Protein AF-A0A1R3KBF6-F1 (afdb_monomer_lite)

InterPro domains:
  IPR013126 Heat shock protein 70 family [PF00012] (5-56)
  IPR013126 Heat shock protein 70 family [PTHR19375] (6-56)
  IPR043129 ATPase, nucleotide binding domain [SSF53067] (5-55)

Organism: NCBI:txid93759

Sequence (64 aa):
MLVEQRIINEPTAAALSYGMNKEGFIVVFVLGVRTFDVSNLEIPNGVFEVKATNGEAIDRVELF

Secondary structure (DSSP, 8-state):
---------HHHHHHHHTT--SSSEEEEEEE-SSEEEEEEEE-GGG--EEEEEEEEE-------

Radius of gyration: 14.52 Å; chains: 1; bounding box: 41×19×36 Å

Foldseek 3Di:
DDDDPDDDDPQVVVCVVVVVQDFDWDWDWDDDPFKTKIWIWGQDPSDTDTPDMDMDGHPDDPPD

Structure (mmCIF, N/CA/C/O backbone):
data_AF-A0A1R3KBF6-F1
#
_entry.id   AF-A0A1R3KBF6-F1
#
loop_
_atom_site.group_PDB
_atom_site.id
_atom_site.type_symbol
_atom_site.label_atom_id
_atom_site.label_alt_id
_atom_site.label_comp_id
_atom_site.label_asym_id
_atom_site.label_entity_id
_atom_site.label_seq_id
_atom_site.pdbx_PDB_ins_code
_atom_site.Cartn_x
_atom_site.Cartn_y
_atom_site.Cartn_z
_atom_site.occupancy
_atom_site.B_iso_or_equiv
_atom_site.auth_seq_id
_atom_site.auth_comp_id
_atom_site.auth_asym_id
_atom_site.auth_atom_id
_atom_site.pdbx_PDB_model_num
ATOM 1 N N . MET A 1 1 ? -14.416 -6.672 -23.157 1.00 43.00 1 MET A N 1
ATOM 2 C CA . MET A 1 1 ? -14.329 -5.352 -22.503 1.00 43.00 1 MET A CA 1
ATOM 3 C C . MET A 1 1 ? -14.408 -5.599 -21.007 1.00 43.00 1 MET A C 1
ATOM 5 O O . MET A 1 1 ? -15.475 -5.965 -20.536 1.00 43.00 1 MET A O 1
ATOM 9 N N . LEU A 1 2 ? -13.281 -5.554 -20.295 1.00 48.84 2 LEU A N 1
ATOM 10 C CA . LEU A 1 2 ? -13.296 -5.639 -18.833 1.00 48.84 2 LEU A CA 1
ATOM 11 C C . LEU A 1 2 ? -13.629 -4.242 -18.314 1.00 48.84 2 LEU A C 1
ATOM 13 O O . LEU A 1 2 ? -12.970 -3.276 -18.687 1.00 48.84 2 LEU A O 1
ATOM 17 N N . VAL A 1 3 ? -14.696 -4.132 -17.531 1.00 49.66 3 VAL A N 1
ATOM 18 C CA . VAL A 1 3 ? -15.042 -2.890 -16.840 1.00 49.66 3 VAL A CA 1
ATOM 19 C C . VAL A 1 3 ? -14.354 -2.968 -15.482 1.00 49.66 3 VAL A C 1
ATOM 21 O O . VAL A 1 3 ? -14.782 -3.739 -14.623 1.00 49.66 3 VAL A O 1
ATOM 24 N N . GLU A 1 4 ? -13.249 -2.247 -15.30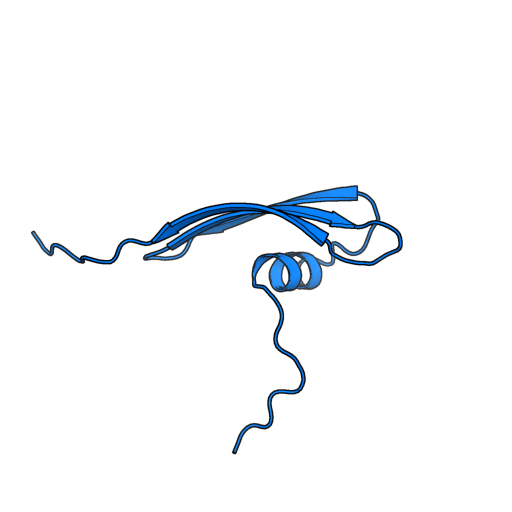3 1.00 68.69 4 GLU A N 1
ATOM 25 C CA . GLU A 1 4 ? -12.566 -2.194 -14.009 1.00 68.69 4 GLU A CA 1
ATOM 26 C C . GLU A 1 4 ? -13.412 -1.404 -13.005 1.00 68.69 4 GLU A C 1
ATOM 28 O O . GLU A 1 4 ? -13.768 -0.252 -13.238 1.00 68.69 4 GLU A O 1
ATOM 33 N N . GLN A 1 5 ? -13.769 -2.045 -11.888 1.00 84.69 5 GLN A N 1
ATOM 34 C CA . GLN A 1 5 ? -14.660 -1.469 -10.874 1.00 84.69 5 GLN A CA 1
ATOM 35 C C . GLN A 1 5 ? -13.972 -0.367 -10.050 1.00 84.69 5 GLN A C 1
ATOM 37 O O . GLN A 1 5 ? -14.632 0.572 -9.609 1.00 84.69 5 GLN A O 1
ATOM 42 N N . ARG A 1 6 ? -12.657 -0.485 -9.808 1.00 88.19 6 ARG A N 1
ATOM 43 C CA . ARG A 1 6 ? -11.865 0.477 -9.029 1.00 88.19 6 ARG A CA 1
ATOM 44 C C . ARG A 1 6 ? -10.369 0.253 -9.243 1.00 88.19 6 ARG A C 1
ATOM 46 O O . ARG A 1 6 ? -9.919 -0.887 -9.199 1.00 88.19 6 ARG A O 1
ATOM 53 N N . ILE A 1 7 ? -9.612 1.339 -9.374 1.00 91.00 7 ILE A N 1
ATOM 54 C CA . ILE A 1 7 ? -8.145 1.317 -9.314 1.00 91.00 7 ILE A CA 1
ATOM 55 C C . ILE A 1 7 ? -7.728 1.545 -7.858 1.00 91.00 7 ILE A C 1
ATOM 57 O O . ILE A 1 7 ? -8.213 2.476 -7.209 1.00 91.00 7 ILE A O 1
ATOM 61 N N . ILE A 1 8 ? -6.847 0.689 -7.347 1.00 93.25 8 ILE A N 1
ATOM 62 C CA . ILE A 1 8 ? -6.229 0.819 -6.024 1.00 93.25 8 ILE A CA 1
ATOM 63 C C . ILE A 1 8 ? -4.709 0.719 -6.168 1.00 93.25 8 ILE A C 1
ATOM 65 O O . ILE A 1 8 ? -4.203 0.060 -7.071 1.00 93.25 8 ILE A O 1
ATOM 69 N N . ASN A 1 9 ? -3.986 1.385 -5.280 1.00 93.38 9 ASN A N 1
ATOM 70 C CA . ASN A 1 9 ? -2.535 1.299 -5.159 1.00 93.38 9 ASN A CA 1
ATOM 71 C C . ASN A 1 9 ? -2.102 -0.087 -4.649 1.00 93.38 9 ASN A C 1
ATOM 73 O O . ASN A 1 9 ? -2.725 -0.657 -3.750 1.00 93.38 9 ASN A O 1
ATOM 77 N N . GLU A 1 10 ? -0.985 -0.590 -5.172 1.00 95.06 10 GLU A N 1
ATOM 78 C CA . GLU A 1 10 ? -0.372 -1.859 -4.757 1.00 95.06 10 GLU A CA 1
ATOM 79 C C . GLU A 1 10 ? -0.174 -1.991 -3.236 1.00 95.06 10 GLU A C 1
ATOM 81 O O . GLU A 1 10 ? -0.609 -3.004 -2.683 1.00 95.06 10 GLU A O 1
ATOM 86 N N . PRO A 1 11 ? 0.379 -0.993 -2.510 1.00 96.50 11 PRO A N 1
ATOM 87 C CA . PRO A 1 11 ? 0.548 -1.112 -1.063 1.00 96.50 11 PRO A CA 1
ATOM 88 C C . PRO A 1 11 ? -0.767 -1.297 -0.289 1.00 96.50 11 PRO A C 1
ATOM 90 O O . PRO A 1 11 ? -0.801 -2.037 0.694 1.00 96.50 11 PRO A O 1
ATOM 93 N N . THR A 1 12 ? -1.873 -0.689 -0.730 1.00 95.69 12 THR A N 1
ATOM 94 C CA . THR A 1 12 ? -3.188 -0.917 -0.105 1.00 95.69 12 THR A CA 1
ATOM 95 C C . THR A 1 12 ? -3.761 -2.273 -0.493 1.00 95.69 12 THR A C 1
ATOM 97 O O . THR A 1 12 ? -4.329 -2.947 0.363 1.00 95.69 12 THR A O 1
ATOM 100 N N . ALA A 1 13 ? -3.585 -2.711 -1.743 1.00 95.31 13 ALA A N 1
ATOM 101 C CA . ALA A 1 13 ? -3.979 -4.054 -2.163 1.00 95.31 13 ALA A CA 1
ATOM 102 C C . ALA A 1 13 ? -3.263 -5.133 -1.332 1.00 95.31 13 ALA A C 1
ATOM 104 O O . ALA A 1 13 ? -3.912 -6.059 -0.846 1.00 95.31 13 ALA A O 1
ATOM 105 N N . ALA A 1 14 ? -1.957 -4.965 -1.096 1.00 95.25 14 ALA A N 1
ATOM 106 C CA . ALA A 1 14 ? -1.169 -5.836 -0.232 1.00 95.25 14 ALA A CA 1
ATOM 107 C C . ALA A 1 14 ? -1.680 -5.799 1.217 1.00 95.25 14 ALA A C 1
ATOM 109 O O . ALA A 1 14 ? -1.971 -6.838 1.805 1.00 95.25 14 ALA A O 1
ATOM 110 N N . ALA A 1 15 ? -1.873 -4.615 1.803 1.00 95.38 15 ALA A N 1
ATOM 111 C CA . ALA A 1 15 ? -2.390 -4.519 3.168 1.00 95.38 15 ALA A CA 1
ATOM 112 C C . ALA A 1 15 ? -3.755 -5.227 3.319 1.00 95.38 15 ALA A C 1
ATOM 114 O O . ALA A 1 15 ? -3.963 -5.985 4.268 1.00 95.38 15 ALA A O 1
ATOM 115 N N . LEU A 1 16 ? -4.651 -5.074 2.339 1.00 94.19 16 LEU A N 1
ATOM 116 C CA . LEU A 1 16 ? -5.936 -5.774 2.301 1.00 94.19 16 LEU A CA 1
ATOM 117 C C . LEU A 1 16 ? -5.780 -7.295 2.150 1.00 94.19 16 LEU A C 1
ATOM 119 O O . LEU A 1 16 ? -6.458 -8.036 2.862 1.00 94.19 16 LEU A O 1
ATOM 123 N N . SER A 1 17 ? -4.887 -7.780 1.278 1.00 94.94 17 SER A N 1
ATOM 124 C CA . SER A 1 17 ? -4.691 -9.222 1.058 1.00 94.94 17 SER A CA 1
ATOM 125 C C . SER A 1 17 ? -4.146 -9.940 2.290 1.00 94.94 17 SER A C 1
ATOM 127 O O . SER A 1 17 ? -4.462 -11.105 2.518 1.00 94.94 17 SER A O 1
ATOM 129 N N . TYR A 1 18 ? -3.355 -9.240 3.105 1.00 93.88 18 TYR A N 1
ATOM 130 C CA . TYR A 1 18 ? -2.845 -9.750 4.378 1.00 93.88 18 TYR A CA 1
ATOM 131 C C . TYR A 1 18 ? -3.817 -9.544 5.553 1.00 93.88 18 TYR A C 1
ATOM 133 O O . TYR A 1 18 ? -3.478 -9.871 6.690 1.00 93.88 18 TYR A O 1
ATOM 141 N N . GLY A 1 19 ? -5.023 -9.016 5.312 1.00 93.19 19 GLY A N 1
ATOM 142 C CA . GLY A 1 19 ? -6.013 -8.763 6.361 1.00 93.19 19 GLY A CA 1
ATOM 143 C C . GLY A 1 19 ? -5.606 -7.650 7.331 1.00 93.19 19 GLY A C 1
ATOM 144 O O . GLY A 1 19 ? -6.063 -7.625 8.472 1.00 93.19 19 GLY A O 1
ATOM 145 N N . MET A 1 20 ? -4.745 -6.729 6.895 1.00 91.25 20 MET A N 1
ATOM 146 C CA . MET A 1 20 ? -4.257 -5.612 7.701 1.00 91.25 20 MET A CA 1
ATOM 147 C C . MET A 1 20 ? -5.238 -4.438 7.626 1.00 91.25 20 MET A C 1
ATOM 149 O O . MET A 1 20 ? -4.977 -3.425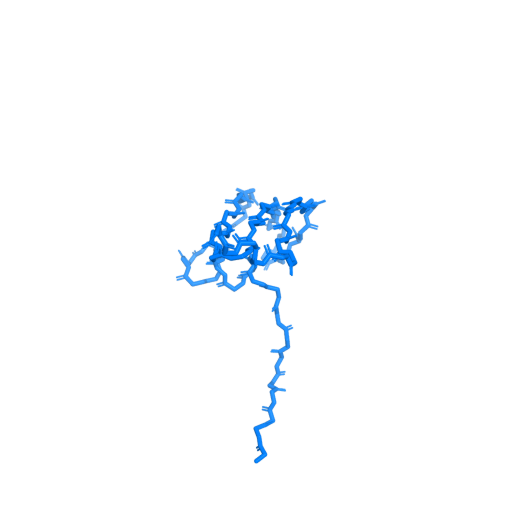 6.988 1.00 91.25 20 MET A O 1
ATOM 153 N N . ASN A 1 21 ? -6.399 -4.597 8.261 1.00 85.56 21 ASN A N 1
ATOM 154 C CA . ASN A 1 21 ? -7.491 -3.615 8.299 1.00 85.56 21 ASN A CA 1
ATOM 155 C C . ASN A 1 21 ? -7.697 -2.977 9.685 1.00 85.56 21 ASN A C 1
ATOM 157 O O . ASN A 1 21 ? -8.757 -2.414 9.958 1.00 85.56 21 ASN A O 1
ATOM 161 N N . LYS A 1 22 ? -6.713 -3.111 10.577 1.00 89.31 22 LYS A N 1
ATOM 162 C CA . LYS A 1 22 ? -6.745 -2.525 11.920 1.00 89.31 22 LYS A CA 1
ATOM 163 C C . LYS A 1 22 ? -6.054 -1.173 11.909 1.00 89.31 22 LYS A C 1
ATOM 165 O O . LYS A 1 22 ? -5.149 -0.954 11.108 1.00 89.31 22 LYS A O 1
ATOM 170 N N . GLU A 1 23 ? -6.456 -0.303 12.826 1.00 93.88 23 GLU A N 1
ATOM 171 C CA . GLU A 1 23 ? -5.787 0.982 12.988 1.00 93.88 23 GLU A CA 1
ATOM 172 C C . GLU A 1 23 ? -4.309 0.800 13.332 1.00 93.88 23 GLU A C 1
ATOM 174 O O . GLU A 1 23 ? -3.942 -0.068 14.131 1.00 93.88 23 GLU A O 1
ATOM 179 N N . GLY A 1 24 ? -3.466 1.625 12.717 1.00 94.31 24 GLY A N 1
ATOM 180 C CA . GLY A 1 24 ? -2.032 1.621 12.962 1.00 94.31 24 GLY A CA 1
ATOM 181 C C . GLY A 1 24 ? -1.204 2.000 11.743 1.00 94.31 24 GLY A C 1
ATOM 182 O O . GLY A 1 24 ? -1.718 2.488 10.736 1.00 94.31 24 GLY A O 1
ATOM 183 N N . PHE A 1 25 ? 0.098 1.757 11.868 1.00 96.50 25 PHE A N 1
ATOM 184 C CA . PHE A 1 25 ? 1.084 1.998 10.823 1.00 96.50 25 PHE A CA 1
ATOM 185 C C . PHE A 1 25 ? 1.539 0.682 10.203 1.00 96.50 25 PHE A C 1
ATOM 187 O O . PHE A 1 25 ? 1.838 -0.280 10.913 1.00 96.50 25 PHE A O 1
ATOM 194 N N . ILE A 1 26 ? 1.627 0.661 8.878 1.00 96.38 26 ILE A N 1
ATOM 195 C CA . ILE A 1 26 ? 2.105 -0.479 8.100 1.00 96.38 26 ILE A CA 1
ATOM 196 C C . ILE A 1 26 ? 3.207 0.015 7.181 1.00 96.38 26 ILE A C 1
ATOM 198 O O . ILE A 1 26 ? 3.048 1.026 6.503 1.00 96.38 26 ILE A O 1
ATOM 202 N N . VAL A 1 27 ? 4.306 -0.726 7.118 1.00 97.25 27 VAL A N 1
ATOM 203 C CA . VAL A 1 27 ? 5.300 -0.551 6.061 1.00 97.25 27 VAL A CA 1
ATOM 204 C C . VAL A 1 27 ? 5.138 -1.704 5.087 1.00 97.25 27 VAL A C 1
ATOM 206 O O . VAL A 1 27 ? 5.219 -2.867 5.485 1.00 97.25 27 VAL A O 1
ATOM 209 N N . VAL A 1 28 ? 4.880 -1.386 3.824 1.00 97.19 28 VAL A N 1
ATOM 210 C CA . VAL A 1 28 ? 4.770 -2.373 2.751 1.00 97.19 28 VAL A CA 1
ATOM 211 C C . VAL A 1 28 ? 6.016 -2.288 1.887 1.00 97.19 28 VAL A C 1
ATOM 213 O O . VAL A 1 28 ? 6.372 -1.210 1.417 1.00 97.19 28 VAL A O 1
ATOM 216 N N . PHE A 1 29 ? 6.653 -3.437 1.678 1.00 96.56 29 PHE A N 1
ATOM 217 C CA . PHE A 1 29 ? 7.778 -3.606 0.767 1.00 96.56 29 PHE A CA 1
ATOM 218 C C . PHE A 1 29 ? 7.294 -4.379 -0.458 1.00 96.56 29 PHE A C 1
ATOM 220 O O . PHE A 1 29 ? 6.840 -5.517 -0.328 1.00 96.56 29 PHE A O 1
ATOM 227 N N . VAL A 1 30 ? 7.402 -3.771 -1.635 1.00 94.88 30 VAL A N 1
ATOM 228 C CA . VAL A 1 30 ? 7.094 -4.398 -2.92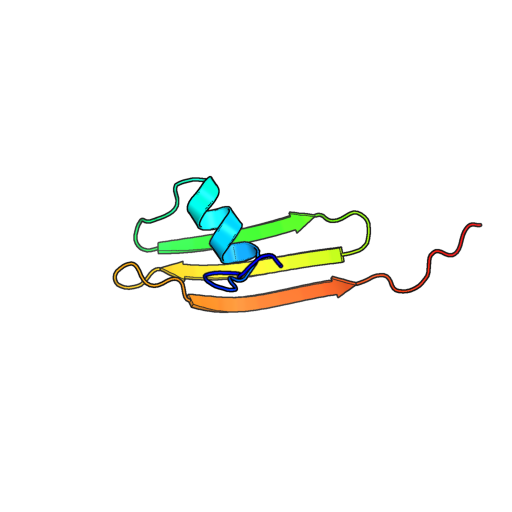0 1.00 94.88 30 VAL A CA 1
ATOM 229 C C . VAL A 1 30 ? 8.409 -4.660 -3.642 1.00 94.88 30 VAL A C 1
ATOM 231 O O . VAL A 1 30 ? 9.113 -3.737 -4.044 1.00 94.88 30 VAL A O 1
ATOM 234 N N . LEU A 1 31 ? 8.756 -5.942 -3.769 1.00 93.50 31 LEU A N 1
ATOM 235 C CA . LEU A 1 31 ? 9.945 -6.404 -4.483 1.00 93.50 31 LEU A CA 1
ATOM 236 C C . LEU A 1 31 ? 9.522 -6.961 -5.843 1.00 93.50 31 LEU A C 1
ATOM 238 O O . LEU A 1 31 ? 9.155 -8.132 -5.963 1.00 93.50 31 LEU A O 1
ATOM 242 N N . GLY A 1 32 ? 9.547 -6.115 -6.864 1.00 88.88 32 GLY A N 1
ATOM 243 C CA . GLY A 1 32 ? 9.399 -6.525 -8.252 1.00 88.88 32 GLY A CA 1
ATOM 244 C C . GLY A 1 32 ? 10.735 -6.949 -8.862 1.00 88.88 32 GLY A C 1
ATOM 245 O O . GLY A 1 32 ? 11.810 -6.727 -8.314 1.00 88.88 32 GLY A O 1
ATOM 246 N N . VAL A 1 33 ? 10.682 -7.535 -10.058 1.00 89.69 33 VAL A N 1
ATOM 247 C CA . VAL A 1 33 ? 11.899 -7.872 -10.824 1.00 89.69 33 VAL A CA 1
ATOM 248 C C . VAL A 1 33 ? 12.613 -6.611 -11.331 1.00 89.69 33 VAL A C 1
ATOM 250 O O . VAL A 1 33 ? 13.823 -6.615 -11.527 1.00 89.69 33 VAL A O 1
ATOM 253 N N . ARG A 1 34 ? 11.860 -5.533 -11.572 1.00 89.38 34 ARG A N 1
ATOM 254 C CA . ARG A 1 34 ? 12.359 -4.271 -12.145 1.00 89.38 34 ARG A CA 1
ATOM 255 C C . ARG A 1 34 ? 12.077 -3.048 -11.284 1.00 89.38 34 ARG A C 1
ATOM 257 O O . ARG A 1 34 ? 12.582 -1.974 -11.591 1.00 89.38 34 ARG A O 1
ATOM 264 N N . THR A 1 35 ? 11.238 -3.199 -10.270 1.00 91.50 35 THR A N 1
ATOM 265 C CA . THR A 1 35 ? 10.804 -2.111 -9.404 1.00 91.50 35 THR A CA 1
ATOM 266 C C . THR A 1 35 ? 10.974 -2.535 -7.964 1.00 91.50 35 THR A C 1
ATOM 268 O O . THR A 1 35 ? 10.766 -3.697 -7.607 1.00 91.50 35 THR A O 1
ATOM 271 N N . PHE A 1 36 ? 11.371 -1.582 -7.144 1.00 94.12 36 PHE A N 1
ATOM 272 C CA . PHE A 1 36 ? 11.390 -1.719 -5.707 1.00 94.12 36 PHE A CA 1
ATOM 273 C C . PHE A 1 36 ?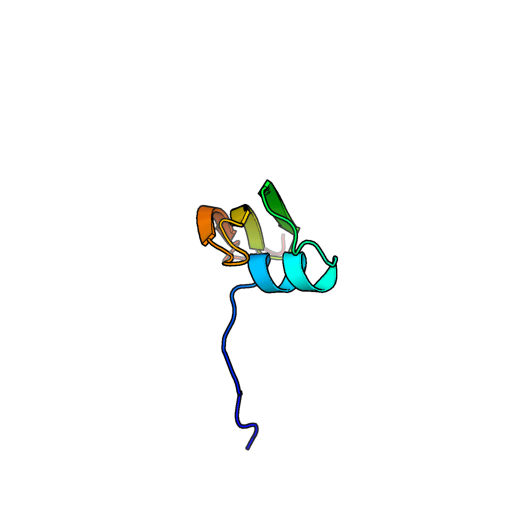 10.666 -0.522 -5.127 1.00 94.12 36 PHE A C 1
ATOM 275 O O . PHE A 1 36 ? 11.106 0.597 -5.361 1.00 94.12 36 PHE A O 1
ATOM 282 N N . ASP A 1 37 ? 9.612 -0.754 -4.353 1.00 96.19 37 ASP A N 1
ATOM 283 C CA . ASP A 1 37 ? 8.859 0.310 -3.698 1.00 96.19 37 ASP A CA 1
ATOM 284 C C . ASP A 1 37 ? 8.674 -0.006 -2.213 1.00 96.19 37 ASP A C 1
ATOM 286 O O . ASP A 1 37 ? 8.378 -1.136 -1.814 1.00 96.19 37 ASP A O 1
ATOM 290 N N . VAL A 1 38 ? 8.832 1.016 -1.379 1.00 97.44 38 VAL A N 1
ATOM 291 C CA . VAL A 1 38 ? 8.548 0.985 0.054 1.00 97.44 38 VAL A CA 1
ATOM 292 C C . VAL A 1 38 ? 7.544 2.076 0.361 1.00 97.44 38 VAL A C 1
ATOM 294 O O . VAL A 1 38 ? 7.803 3.257 0.121 1.00 97.44 38 VAL A O 1
ATOM 297 N N . SER A 1 39 ? 6.413 1.691 0.943 1.00 98.19 39 SER A N 1
ATOM 298 C CA . SER A 1 39 ? 5.351 2.620 1.315 1.00 98.19 39 SER A CA 1
ATOM 299 C C . SER A 1 39 ? 5.032 2.526 2.799 1.00 98.19 39 SER A C 1
ATOM 301 O O . SER A 1 39 ? 4.807 1.438 3.328 1.00 98.19 39 SER A O 1
ATOM 303 N N . ASN A 1 40 ? 4.932 3.684 3.450 1.00 97.62 40 ASN 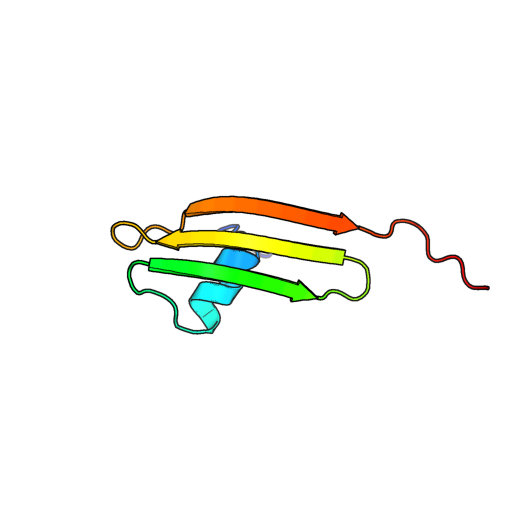A N 1
ATOM 304 C CA . ASN A 1 40 ? 4.389 3.811 4.799 1.00 97.62 40 ASN A CA 1
ATOM 305 C C . ASN A 1 40 ? 2.903 4.147 4.694 1.00 97.62 40 ASN A C 1
ATOM 307 O O . ASN A 1 40 ? 2.543 5.187 4.134 1.00 97.62 40 ASN A O 1
ATOM 311 N N . LEU A 1 41 ? 2.055 3.287 5.243 1.00 97.69 41 LEU A N 1
ATOM 312 C CA . LEU A 1 41 ? 0.619 3.491 5.342 1.00 97.69 41 LEU A CA 1
ATOM 313 C C . LEU A 1 41 ? 0.242 3.768 6.791 1.00 97.69 41 LEU A C 1
ATOM 315 O O . LEU A 1 41 ? 0.760 3.135 7.710 1.00 97.69 41 LEU A O 1
ATOM 319 N N . GLU A 1 42 ? -0.703 4.676 6.977 1.00 97.88 42 GLU A N 1
ATOM 320 C CA . GLU A 1 42 ? -1.462 4.817 8.215 1.00 97.88 42 GLU A CA 1
ATOM 321 C C . GLU A 1 42 ? -2.910 4.416 7.935 1.00 97.88 42 GLU A C 1
ATOM 323 O O . GLU A 1 42 ? -3.433 4.710 6.857 1.00 97.88 42 GLU A O 1
ATOM 328 N N . ILE A 1 43 ? -3.555 3.748 8.892 1.00 96.62 43 ILE A N 1
ATOM 329 C CA . ILE A 1 43 ? -4.972 3.385 8.799 1.00 96.62 43 ILE A CA 1
ATOM 330 C C . ILE A 1 43 ? -5.784 4.108 9.883 1.00 96.62 43 ILE A C 1
ATOM 332 O O . ILE A 1 43 ? -6.162 3.481 10.874 1.00 96.62 43 ILE A O 1
ATOM 336 N N . PRO A 1 44 ? -6.058 5.417 9.752 1.00 96.44 44 PRO A N 1
ATOM 337 C CA . PRO A 1 44 ? -6.983 6.097 10.652 1.00 96.44 44 PRO A CA 1
ATOM 338 C C . PRO A 1 44 ? -8.438 5.769 10.279 1.00 96.44 44 PRO A C 1
ATOM 340 O O . PRO A 1 44 ? -8.833 5.903 9.120 1.00 96.44 44 PRO A O 1
ATOM 343 N N . ASN A 1 45 ? -9.271 5.368 11.247 1.00 94.56 45 ASN A N 1
ATOM 344 C CA . ASN A 1 45 ? -10.709 5.129 11.049 1.00 94.56 45 ASN A CA 1
ATOM 345 C C . ASN A 1 45 ? -11.037 4.164 9.886 1.00 94.56 45 ASN A C 1
ATOM 347 O O . ASN A 1 45 ? -12.036 4.329 9.184 1.00 94.56 45 ASN A O 1
ATOM 351 N N . GLY A 1 46 ? -10.172 3.175 9.638 1.00 90.88 46 GLY A N 1
ATOM 352 C CA . GLY A 1 46 ? -10.339 2.202 8.551 1.00 90.88 46 GLY A CA 1
ATOM 353 C C . GLY A 1 46 ? -10.058 2.734 7.137 1.00 90.88 46 GLY A C 1
ATOM 354 O O . GLY A 1 46 ? -10.294 2.014 6.164 1.00 90.88 46 GLY A O 1
ATOM 355 N N . VAL A 1 47 ? -9.555 3.963 6.994 1.00 94.06 47 VAL A N 1
ATOM 356 C CA . VAL A 1 47 ? -9.127 4.539 5.710 1.00 94.06 47 VAL A CA 1
ATOM 357 C C . VAL A 1 47 ? -7.639 4.282 5.521 1.00 94.06 47 VAL A C 1
ATOM 359 O O . VAL A 1 47 ? -6.860 4.570 6.412 1.00 94.06 47 VAL A O 1
ATOM 362 N N . PHE A 1 48 ? -7.222 3.761 4.367 1.00 96.19 48 PHE A N 1
ATOM 363 C CA . PHE A 1 48 ? -5.803 3.547 4.071 1.00 96.19 48 PHE A CA 1
ATOM 364 C C . PHE A 1 48 ? -5.189 4.818 3.485 1.00 96.19 48 PHE A C 1
ATOM 366 O O . PHE A 1 48 ? -5.558 5.230 2.384 1.00 96.19 48 PHE A O 1
ATOM 373 N N . GLU A 1 49 ? -4.221 5.403 4.182 1.00 97.00 49 GLU A N 1
ATOM 374 C CA . GLU A 1 49 ? -3.506 6.597 3.738 1.00 97.00 49 GLU A CA 1
ATOM 375 C C . GLU A 1 49 ? -2.029 6.290 3.506 1.00 97.00 49 GLU A C 1
ATOM 377 O O . GLU A 1 49 ? -1.308 5.919 4.430 1.00 97.00 49 GLU A O 1
ATOM 382 N N . VAL A 1 50 ? -1.547 6.488 2.278 1.00 97.19 50 VAL A N 1
ATOM 383 C CA . VAL A 1 50 ? -0.112 6.418 1.975 1.00 97.19 50 VAL A CA 1
ATOM 384 C C . VAL A 1 50 ? 0.544 7.719 2.428 1.00 97.19 50 VAL A C 1
ATOM 386 O O . VAL A 1 50 ? 0.327 8.770 1.829 1.00 97.19 50 VAL A O 1
ATOM 389 N N . LYS A 1 51 ? 1.354 7.658 3.486 1.00 97.88 51 LYS A N 1
ATOM 390 C CA . LYS A 1 51 ? 2.053 8.826 4.045 1.00 97.88 51 LYS A CA 1
ATOM 391 C C . LYS A 1 51 ? 3.349 9.142 3.325 1.00 97.88 51 LYS A C 1
ATOM 393 O O . LYS A 1 51 ? 3.711 10.303 3.174 1.00 97.88 51 LYS A O 1
ATOM 398 N N . ALA A 1 52 ? 4.057 8.102 2.910 1.00 97.81 52 ALA A N 1
ATOM 399 C CA . ALA A 1 52 ? 5.287 8.223 2.153 1.00 97.81 52 ALA A CA 1
ATOM 400 C C . ALA A 1 52 ? 5.429 7.012 1.243 1.00 97.81 52 ALA A C 1
ATOM 402 O O . ALA A 1 52 ? 4.986 5.912 1.575 1.00 97.81 52 ALA A O 1
ATOM 403 N N . THR A 1 53 ? 6.051 7.219 0.093 1.00 97.44 53 THR A N 1
ATOM 404 C CA . THR A 1 53 ? 6.512 6.146 -0.783 1.00 97.44 53 THR A CA 1
ATOM 405 C C . THR A 1 53 ? 7.868 6.543 -1.325 1.00 97.44 53 THR A C 1
ATOM 407 O O . THR A 1 53 ? 8.078 7.705 -1.673 1.00 97.44 53 THR A O 1
ATOM 410 N N . ASN A 1 54 ? 8.789 5.594 -1.344 1.00 97.62 54 ASN A N 1
ATOM 411 C CA . ASN A 1 54 ? 10.071 5.739 -2.002 1.00 97.62 54 ASN A CA 1
ATOM 412 C C . ASN A 1 54 ? 10.404 4.429 -2.703 1.00 97.62 54 ASN A C 1
ATOM 414 O O . ASN A 1 54 ? 10.047 3.362 -2.211 1.00 97.62 54 ASN A O 1
ATOM 418 N N . GLY A 1 55 ? 11.085 4.518 -3.830 1.00 94.50 55 GLY A N 1
ATOM 419 C CA . GLY A 1 55 ? 11.344 3.377 -4.674 1.00 94.50 55 GLY A CA 1
ATOM 420 C C . GLY A 1 55 ? 12.206 3.731 -5.867 1.00 94.50 55 GLY A C 1
ATOM 421 O O . GLY A 1 55 ? 12.505 4.899 -6.124 1.00 94.50 55 GLY A O 1
ATOM 422 N N . GLU A 1 56 ? 12.611 2.699 -6.587 1.00 94.06 56 GLU A N 1
ATOM 423 C CA . GLU A 1 56 ? 13.414 2.814 -7.791 1.00 94.06 56 GLU A CA 1
ATOM 424 C C . GLU A 1 56 ? 12.879 1.864 -8.861 1.00 94.06 56 GLU A C 1
ATOM 426 O O . GLU A 1 56 ? 12.559 0.702 -8.594 1.00 94.06 56 GLU A O 1
ATOM 431 N N . ALA A 1 57 ? 12.793 2.371 -10.089 1.00 91.06 57 ALA A N 1
ATOM 432 C CA . ALA A 1 57 ? 12.478 1.584 -11.268 1.00 91.06 57 ALA A CA 1
ATOM 433 C C . ALA A 1 57 ? 13.725 1.480 -12.148 1.00 91.06 57 ALA A C 1
ATOM 435 O O . ALA A 1 57 ? 14.341 2.486 -12.501 1.00 91.06 57 ALA A O 1
ATOM 436 N N . ILE A 1 58 ? 14.080 0.258 -12.535 1.00 87.12 58 ILE A N 1
ATOM 437 C CA . ILE A 1 58 ? 15.179 0.004 -13.461 1.00 87.12 58 ILE A CA 1
ATOM 438 C C . ILE A 1 58 ? 14.621 -0.005 -14.886 1.00 87.12 58 ILE A C 1
ATOM 440 O O . ILE A 1 58 ? 13.939 -0.942 -15.331 1.00 87.12 58 ILE A O 1
ATOM 444 N N . ASP A 1 59 ? 14.940 1.053 -15.626 1.00 75.50 59 ASP A N 1
ATOM 445 C CA . ASP A 1 59 ? 14.491 1.238 -17.009 1.00 75.50 59 ASP A CA 1
ATOM 446 C C . ASP A 1 59 ? 15.364 0.529 -18.049 1.00 75.50 59 ASP A C 1
ATOM 448 O O . ASP A 1 59 ? 14.899 0.266 -19.159 1.00 75.50 59 ASP A O 1
ATOM 452 N N . ARG A 1 60 ? 16.604 0.154 -17.709 1.00 68.88 60 ARG A N 1
ATOM 453 C CA . ARG A 1 60 ? 17.499 -0.565 -18.624 1.00 68.88 60 ARG A CA 1
ATOM 454 C C . ARG A 1 60 ? 17.837 -1.951 -18.108 1.00 68.88 60 ARG A C 1
ATOM 456 O O . ARG A 1 60 ? 18.480 -2.107 -17.078 1.00 68.88 60 ARG A O 1
ATOM 463 N N . VAL A 1 61 ? 17.459 -2.957 -18.890 1.00 60.94 61 VAL A N 1
ATOM 464 C CA . VAL A 1 61 ? 18.135 -4.251 -18.850 1.00 60.94 61 VAL A CA 1
ATOM 465 C C . VAL A 1 61 ? 19.419 -4.074 -19.658 1.00 60.94 61 VAL A C 1
ATOM 467 O O . VAL A 1 61 ? 19.413 -4.240 -20.876 1.00 60.94 61 VAL A O 1
ATOM 470 N N . GLU A 1 62 ? 20.515 -3.687 -19.010 1.00 59.03 62 GLU A N 1
ATOM 471 C CA . GLU 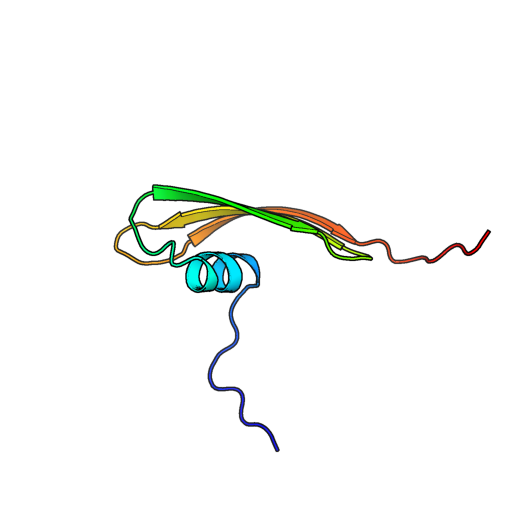A 1 62 ? 21.829 -4.008 -19.566 1.00 59.03 62 GLU A CA 1
ATOM 472 C C . GLU A 1 62 ? 22.038 -5.502 -19.317 1.00 59.03 62 GLU A C 1
ATOM 474 O O . GLU A 1 62 ? 22.475 -5.937 -18.255 1.00 59.03 62 GLU A O 1
ATOM 479 N N . LEU A 1 63 ? 21.598 -6.308 -20.290 1.00 53.75 63 LEU A N 1
ATOM 480 C CA . LEU A 1 63 ? 22.178 -7.627 -20.490 1.00 53.75 63 LEU A CA 1
ATOM 481 C C . LEU A 1 63 ? 23.668 -7.375 -20.728 1.00 53.75 63 LEU A C 1
ATOM 483 O O . LEU A 1 63 ? 24.011 -6.680 -21.685 1.00 53.75 63 LEU A O 1
ATOM 487 N N . PHE A 1 64 ? 24.495 -7.863 -19.806 1.00 53.44 64 PHE A N 1
ATOM 488 C CA . PHE A 1 64 ? 25.947 -7.918 -19.955 1.00 53.44 64 PHE A CA 1
ATOM 489 C C . PHE A 1 64 ? 26.355 -8.443 -21.337 1.00 53.44 64 PHE A C 1
ATOM 491 O O . PHE A 1 64 ? 25.688 -9.387 -21.828 1.00 53.44 64 PHE A O 1
#

pLDDT: mean 88.55, std 13.97, range [43.0, 98.19]